Protein AF-A0A3U3FPL4-F1 (afdb_monomer_lite)

pLDDT: mean 89.07, std 12.28, range [46.16, 97.81]

Structure (mmCIF, N/CA/C/O backbone):
data_AF-A0A3U3FPL4-F1
#
_entry.id   AF-A0A3U3FPL4-F1
#
loop_
_atom_site.group_PDB
_atom_site.id
_atom_site.type_symbol
_atom_site.label_atom_id
_atom_site.label_alt_id
_atom_site.label_comp_id
_atom_site.label_asym_id
_atom_site.label_entity_id
_atom_site.label_seq_id
_atom_site.pdbx_PDB_ins_code
_atom_site.Cartn_x
_atom_site.Cartn_y
_atom_site.Cartn_z
_atom_site.occupancy
_atom_site.B_iso_or_equiv
_atom_site.auth_seq_id
_atom_site.auth_comp_id
_atom_site.auth_asym_id
_atom_site.auth_atom_id
_atom_site.pdbx_PDB_model_num
ATOM 1 N N . MET A 1 1 ? -5.285 -24.198 56.780 1.00 47.66 1 MET A N 1
ATOM 2 C CA . MET A 1 1 ? -6.698 -24.569 56.559 1.00 47.66 1 MET A CA 1
ATOM 3 C C . MET A 1 1 ? -6.815 -25.198 55.185 1.00 47.66 1 MET A C 1
ATOM 5 O O . MET A 1 1 ? -6.199 -24.680 54.265 1.00 47.66 1 MET A O 1
ATOM 9 N N . THR A 1 2 ? -7.556 -26.293 55.055 1.00 65.19 2 THR A N 1
ATOM 10 C CA . THR A 1 2 ? -7.849 -26.978 53.785 1.00 65.19 2 THR A CA 1
ATOM 11 C C . THR A 1 2 ? -9.342 -27.316 53.758 1.00 65.19 2 THR A C 1
ATOM 13 O O . THR A 1 2 ? -9.914 -27.606 54.807 1.00 65.19 2 THR A O 1
ATOM 16 N N . GLY A 1 3 ? -9.985 -27.230 52.589 1.00 81.56 3 GLY A N 1
ATOM 17 C CA . GLY A 1 3 ? -11.434 -27.423 52.425 1.00 81.56 3 GLY A CA 1
ATOM 18 C C . GLY A 1 3 ? -12.123 -26.243 51.731 1.00 81.56 3 GLY A C 1
ATOM 19 O O . GLY A 1 3 ? -11.459 -25.406 51.124 1.00 81.56 3 GLY A O 1
ATOM 20 N N . THR A 1 4 ? -13.453 -26.180 51.838 1.00 85.75 4 THR A N 1
ATOM 21 C CA . THR A 1 4 ? -14.315 -25.161 51.209 1.00 85.75 4 THR A CA 1
ATOM 22 C C . THR A 1 4 ? -14.875 -24.207 52.280 1.00 85.75 4 THR A C 1
ATOM 24 O O . THR A 1 4 ? -16.000 -24.404 52.737 1.00 85.75 4 THR A O 1
ATOM 27 N N . PRO A 1 5 ? -14.101 -23.214 52.761 1.00 85.56 5 PRO A N 1
ATOM 28 C CA . PRO A 1 5 ? -14.561 -22.301 53.806 1.00 85.56 5 PRO A CA 1
ATOM 29 C C . PRO A 1 5 ? -15.741 -21.446 53.325 1.00 85.56 5 PRO A C 1
ATOM 31 O O . PRO A 1 5 ? -15.733 -20.918 52.214 1.00 85.56 5 PRO A O 1
ATOM 34 N N . THR A 1 6 ? -16.745 -21.286 54.186 1.00 89.62 6 THR A N 1
ATOM 35 C CA . THR A 1 6 ? -17.971 -20.527 53.909 1.00 89.62 6 THR A CA 1
ATOM 36 C C . THR A 1 6 ? -18.046 -19.262 54.757 1.00 89.62 6 THR A C 1
ATOM 38 O O . THR A 1 6 ? -17.744 -19.301 55.948 1.00 89.62 6 THR A O 1
ATOM 41 N N . ALA A 1 7 ? -18.547 -18.175 54.174 1.00 93.06 7 ALA A N 1
ATOM 42 C CA . ALA A 1 7 ? -18.953 -16.961 54.880 1.00 93.06 7 ALA A CA 1
ATOM 43 C C . ALA A 1 7 ? -20.385 -16.569 54.453 1.00 93.06 7 ALA A C 1
ATOM 45 O O . ALA A 1 7 ? -20.827 -17.002 53.382 1.00 93.06 7 ALA A O 1
ATOM 46 N N . PRO A 1 8 ? -21.124 -15.772 55.250 1.00 94.75 8 PRO A N 1
ATOM 47 C CA . PRO A 1 8 ? -22.399 -15.197 54.825 1.00 94.75 8 PRO A CA 1
ATOM 48 C C . PRO A 1 8 ? -22.228 -14.399 53.527 1.00 94.75 8 PRO A C 1
ATOM 50 O O . PRO A 1 8 ? -21.282 -13.628 53.396 1.00 94.75 8 PRO A O 1
ATOM 53 N N . THR A 1 9 ? -23.128 -14.596 52.562 1.00 95.94 9 THR A N 1
ATOM 54 C CA . THR A 1 9 ? -23.090 -13.872 51.282 1.00 95.94 9 THR A CA 1
ATOM 55 C C . THR A 1 9 ? -23.696 -12.479 51.458 1.00 95.94 9 THR A C 1
ATOM 57 O O . THR A 1 9 ? -24.855 -12.405 51.868 1.00 95.94 9 THR A O 1
ATOM 60 N N . PRO A 1 10 ? -22.961 -11.390 51.158 1.00 96.06 10 PRO A N 1
ATOM 61 C CA . PRO A 1 10 ? -23.517 -10.040 51.180 1.00 96.06 10 PRO A CA 1
ATOM 62 C C . PRO A 1 10 ? -24.621 -9.862 50.133 1.00 96.06 10 PRO A C 1
ATOM 64 O O . PRO A 1 10 ? -24.610 -10.511 49.083 1.00 96.06 10 PRO A O 1
ATOM 67 N N . GLU A 1 11 ? -25.553 -8.945 50.384 1.00 94.25 11 GLU A N 1
ATOM 68 C CA . GLU A 1 11 ? -26.531 -8.529 49.376 1.00 94.25 11 GLU A CA 1
ATOM 69 C C . GLU A 1 11 ? -25.832 -7.892 48.171 1.00 94.25 11 GLU A C 1
ATOM 71 O O . GLU A 1 11 ? -24.821 -7.213 48.324 1.00 94.25 11 GLU A O 1
ATOM 76 N N . THR A 1 12 ? -26.395 -8.001 46.965 1.00 91.12 12 THR A N 1
ATOM 77 C CA . THR A 1 12 ? -25.789 -7.393 45.765 1.00 91.12 12 THR A CA 1
ATOM 78 C C . THR A 1 12 ? -25.695 -5.862 45.806 1.00 91.12 12 THR A C 1
ATOM 80 O O . THR A 1 12 ? -25.032 -5.288 44.947 1.00 91.12 12 THR A O 1
ATOM 83 N N . ALA A 1 13 ? -26.324 -5.180 46.765 1.00 93.25 13 ALA A N 1
ATOM 84 C CA . ALA A 1 13 ? -26.149 -3.742 46.984 1.00 93.25 13 ALA A CA 1
ATOM 85 C C . ALA A 1 13 ? -24.936 -3.392 47.877 1.00 93.25 13 ALA A C 1
ATOM 87 O O . ALA A 1 13 ? -24.592 -2.216 47.978 1.00 93.25 13 ALA A O 1
ATOM 88 N N . ALA A 1 14 ? -24.284 -4.383 48.500 1.00 93.25 14 ALA A N 1
ATOM 89 C CA . ALA A 1 14 ? -23.148 -4.178 49.396 1.00 93.25 14 ALA A CA 1
ATOM 90 C C . ALA A 1 14 ? -21.974 -3.461 48.705 1.00 93.25 14 ALA A C 1
ATOM 92 O O . ALA A 1 14 ? -21.634 -3.746 47.550 1.00 93.25 14 ALA A O 1
ATOM 93 N N . ALA A 1 15 ? -21.375 -2.523 49.439 1.00 89.81 15 ALA A N 1
ATOM 94 C CA . ALA A 1 15 ? -20.315 -1.624 48.978 1.00 89.81 15 ALA A CA 1
ATOM 95 C C . ALA A 1 15 ? -19.332 -1.243 50.108 1.00 89.81 15 ALA A C 1
ATOM 97 O O . ALA A 1 15 ? -18.609 -0.253 49.992 1.00 89.81 15 ALA A O 1
ATOM 98 N N . GLY A 1 16 ? -19.352 -1.978 51.223 1.00 90.25 16 GLY A N 1
ATOM 99 C CA . GLY A 1 16 ? -18.502 -1.752 52.382 1.00 90.25 16 GLY A CA 1
ATOM 100 C C . GLY A 1 16 ? -17.259 -2.643 52.369 1.00 90.25 16 GLY A C 1
ATOM 101 O O . GLY A 1 16 ? -16.609 -2.847 51.345 1.00 90.25 16 GLY A O 1
ATOM 102 N N . ILE A 1 17 ? -16.912 -3.149 53.552 1.00 92.69 17 ILE A N 1
ATOM 103 C CA . ILE A 1 17 ? -15.765 -4.038 53.800 1.00 92.69 17 ILE A CA 1
ATOM 104 C C . ILE A 1 17 ? -16.213 -5.487 54.052 1.00 92.69 17 ILE A C 1
ATOM 106 O O . ILE A 1 17 ? -15.612 -6.209 54.849 1.00 92.69 17 ILE A O 1
ATOM 110 N N . GLU A 1 18 ? -17.310 -5.911 53.422 1.00 94.38 18 GLU A N 1
ATOM 111 C CA . GLU A 1 18 ? -17.848 -7.259 53.571 1.00 94.38 18 GLU A CA 1
ATOM 112 C C . GLU A 1 18 ? -16.950 -8.327 52.920 1.00 94.38 18 GLU A C 1
ATOM 114 O O . GLU A 1 18 ? -16.228 -8.083 51.951 1.00 94.38 18 GLU A O 1
ATOM 119 N N . ILE A 1 19 ? -17.020 -9.561 53.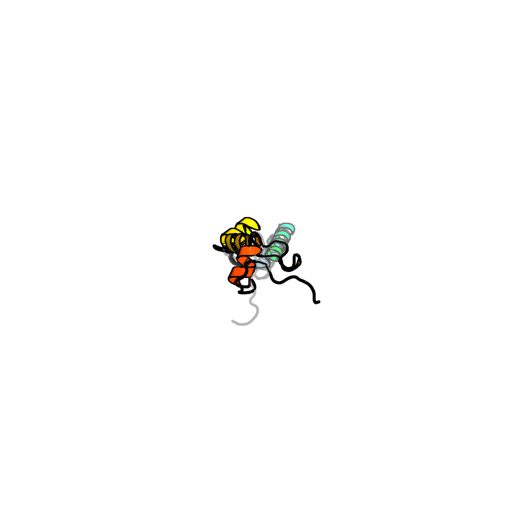428 1.00 94.06 19 ILE A N 1
ATOM 120 C CA . ILE A 1 19 ? -16.297 -10.695 52.841 1.00 94.06 19 ILE A CA 1
ATOM 121 C C . ILE A 1 19 ? -16.972 -11.082 51.518 1.00 94.06 19 ILE A C 1
ATOM 123 O O . ILE A 1 19 ? -18.083 -11.613 51.506 1.00 94.06 19 ILE A O 1
ATOM 127 N N . ALA A 1 20 ? -16.281 -10.858 50.400 1.00 94.12 20 ALA A N 1
ATOM 128 C CA . ALA A 1 20 ? -16.755 -11.247 49.077 1.00 94.12 20 ALA A CA 1
ATOM 129 C C . ALA A 1 20 ? -16.812 -12.781 48.934 1.00 94.12 20 ALA A C 1
ATOM 131 O O . ALA A 1 20 ? -15.791 -13.451 48.772 1.00 94.12 20 ALA A O 1
ATOM 132 N N . THR A 1 21 ? -18.018 -13.350 48.978 1.00 95.31 21 THR A N 1
ATOM 133 C CA . THR A 1 21 ? -18.242 -14.774 48.694 1.00 95.31 21 THR A CA 1
ATOM 134 C C . THR A 1 21 ? -18.269 -15.038 47.188 1.00 95.31 21 THR A C 1
ATOM 136 O O . THR A 1 21 ? -18.593 -14.158 46.389 1.00 95.31 21 THR A O 1
ATOM 139 N N . ALA A 1 22 ? -17.997 -16.281 46.777 1.00 94.88 22 ALA A N 1
ATOM 140 C CA . ALA A 1 22 ? -18.073 -16.675 45.366 1.00 94.88 22 ALA A CA 1
ATOM 141 C C . ALA A 1 22 ? -19.460 -16.400 44.744 1.00 94.88 22 ALA A C 1
ATOM 143 O O . ALA A 1 22 ? -19.544 -15.987 43.589 1.00 94.88 22 ALA A O 1
ATOM 144 N N . ALA A 1 23 ? -20.539 -16.561 45.521 1.00 94.69 23 ALA A N 1
ATOM 145 C CA . ALA A 1 23 ? -21.903 -16.255 45.089 1.00 94.69 23 ALA A CA 1
ATOM 146 C C . ALA A 1 23 ? -22.122 -14.749 44.845 1.00 94.69 23 ALA A C 1
ATOM 148 O O . ALA A 1 23 ? -22.719 -14.379 43.835 1.00 94.69 23 ALA A O 1
ATOM 149 N N . PHE A 1 24 ? -21.592 -13.880 45.715 1.00 95.88 24 PHE A N 1
ATOM 150 C CA . PHE A 1 24 ? -21.641 -12.426 45.526 1.00 95.88 24 PHE A CA 1
ATOM 151 C C . PHE A 1 24 ? -20.884 -11.991 44.261 1.00 95.88 24 PHE A C 1
ATOM 153 O O . PHE A 1 24 ? -21.415 -11.229 43.453 1.00 95.88 24 PHE A O 1
ATOM 160 N N . VAL A 1 25 ? -19.678 -12.530 44.040 1.00 95.44 25 VAL A N 1
ATOM 161 C CA . VAL A 1 25 ? -18.879 -12.243 42.835 1.00 95.44 25 VAL A CA 1
ATOM 162 C C . VAL A 1 25 ? -19.600 -12.716 41.568 1.00 95.44 25 VAL A C 1
ATOM 164 O O . VAL A 1 25 ? -19.713 -11.951 40.612 1.00 95.44 25 VAL A O 1
ATOM 167 N N . ALA A 1 26 ? -20.153 -13.934 41.565 1.00 96.31 26 ALA A N 1
ATOM 168 C CA . ALA A 1 26 ? -20.914 -14.457 40.430 1.00 96.31 26 ALA A CA 1
ATOM 169 C C . ALA A 1 26 ? -22.151 -13.597 40.111 1.00 96.31 26 ALA A C 1
ATOM 171 O O . ALA A 1 26 ? -22.389 -13.273 38.948 1.00 96.31 26 ALA A O 1
ATOM 172 N N . ALA A 1 27 ? -22.897 -13.159 41.133 1.00 95.38 27 ALA A N 1
ATOM 173 C CA . ALA A 1 27 ? -24.043 -12.268 40.959 1.00 95.38 27 ALA A CA 1
ATOM 174 C C . ALA A 1 27 ? -23.638 -10.897 40.385 1.00 95.38 27 ALA A C 1
ATOM 176 O O . ALA A 1 27 ? -24.329 -10.368 39.515 1.00 95.38 27 ALA A O 1
ATOM 177 N N . LYS A 1 28 ? -22.495 -10.341 40.809 1.00 95.19 28 LYS A N 1
ATOM 178 C CA . LYS A 1 28 ? -21.955 -9.083 40.267 1.00 95.19 28 LYS A CA 1
ATOM 179 C C . LYS A 1 28 ? -21.509 -9.198 38.810 1.00 95.19 28 LYS A C 1
ATOM 181 O O . LYS A 1 28 ? -21.818 -8.311 38.018 1.00 95.19 28 LYS A O 1
ATOM 186 N N . VAL A 1 29 ? -20.848 -10.294 38.433 1.00 95.12 29 VAL A N 1
ATOM 187 C CA . VAL A 1 29 ? -20.489 -10.563 37.029 1.00 95.12 29 VAL A CA 1
ATOM 188 C C . VAL A 1 29 ? -21.746 -10.751 36.174 1.00 95.12 29 VAL A C 1
ATOM 190 O O . VAL A 1 29 ? -21.833 -10.175 35.094 1.00 95.12 29 VAL A O 1
ATOM 193 N N . ALA A 1 30 ? -22.758 -11.469 36.671 1.00 95.25 30 ALA A N 1
ATOM 194 C CA . ALA A 1 30 ? -24.034 -11.624 35.972 1.00 95.25 30 ALA A CA 1
ATOM 195 C C . ALA A 1 30 ? -24.781 -10.287 35.791 1.00 95.25 30 ALA A C 1
ATOM 197 O O . ALA A 1 30 ? -25.324 -10.042 34.717 1.00 95.25 30 ALA A O 1
ATOM 198 N N . GLN A 1 31 ? -24.763 -9.396 36.792 1.00 95.19 31 GLN A N 1
ATOM 199 C CA . GLN A 1 31 ? -25.311 -8.037 36.671 1.00 95.19 31 GLN A CA 1
ATOM 200 C C . GLN A 1 31 ? -24.573 -7.213 35.609 1.00 95.19 31 GLN A C 1
ATOM 202 O O . GLN A 1 31 ? -25.223 -6.552 34.804 1.00 95.19 31 GLN A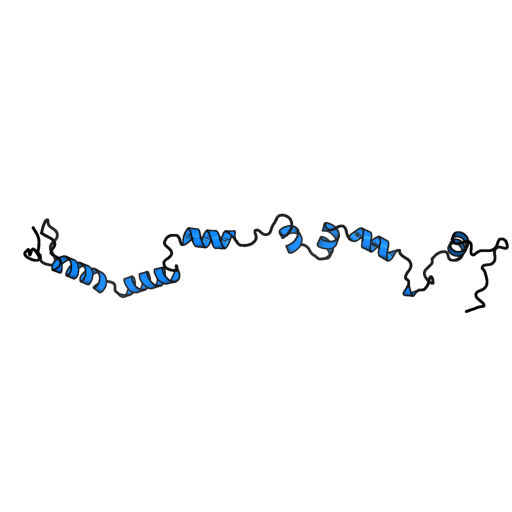 O 1
ATOM 207 N N . LEU A 1 32 ? -23.237 -7.274 35.572 1.00 92.38 32 LEU A N 1
ATOM 208 C CA . LEU A 1 32 ? -22.425 -6.581 34.567 1.00 92.38 32 LEU A CA 1
ATOM 209 C C . LEU A 1 32 ? -22.736 -7.077 33.145 1.00 92.38 32 LEU A C 1
ATOM 211 O O . LEU A 1 32 ? -22.992 -6.266 32.260 1.00 92.38 32 LEU A O 1
ATOM 215 N N . VAL A 1 33 ? -22.770 -8.398 32.941 1.00 94.81 33 VAL A N 1
ATOM 216 C CA . VAL A 1 33 ? -23.066 -9.013 31.634 1.00 94.81 33 VAL A CA 1
ATOM 217 C C . VAL A 1 33 ? -24.507 -8.745 31.193 1.00 94.81 33 VAL A C 1
ATOM 219 O O . VAL A 1 33 ? -24.741 -8.351 30.054 1.00 94.81 33 VAL A O 1
ATOM 222 N N . GLY A 1 34 ? -25.476 -8.905 32.098 1.00 93.44 34 GLY A N 1
ATOM 223 C CA . GLY A 1 34 ? -26.899 -8.719 31.802 1.00 93.44 34 GLY A CA 1
ATOM 224 C C . GLY A 1 34 ? -27.311 -7.265 31.557 1.00 93.44 34 GLY A C 1
ATOM 225 O O . GLY A 1 34 ? -28.342 -7.031 30.936 1.00 93.44 34 GLY A O 1
ATOM 226 N N . SER A 1 35 ? -26.513 -6.294 32.012 1.00 94.69 35 SER A N 1
ATOM 227 C CA . SER A 1 35 ? -26.786 -4.863 31.808 1.00 94.69 35 SER A CA 1
ATOM 228 C C . SER A 1 35 ? -26.382 -4.355 30.418 1.00 94.69 35 SER A C 1
ATOM 230 O O . SER A 1 35 ? -26.827 -3.278 30.029 1.00 94.69 35 SER A O 1
ATOM 232 N N . ALA A 1 36 ? -25.535 -5.085 29.680 1.00 95.50 36 ALA A N 1
ATOM 233 C CA . ALA A 1 36 ? -25.006 -4.649 28.383 1.00 95.50 36 ALA A CA 1
ATOM 234 C C . ALA A 1 36 ? -24.645 -5.822 27.432 1.00 95.50 36 ALA A C 1
ATOM 236 O O . ALA A 1 36 ? -23.508 -5.888 26.952 1.00 95.50 36 ALA A O 1
ATOM 237 N N . PRO A 1 37 ? -25.575 -6.757 27.135 1.00 93.38 37 PRO A N 1
ATOM 238 C CA . PRO A 1 37 ? -25.285 -7.931 26.304 1.00 93.38 37 PRO A CA 1
ATOM 239 C C . PRO A 1 37 ? -24.811 -7.550 24.893 1.00 93.38 37 PRO A C 1
ATOM 241 O O . PRO A 1 37 ? -23.778 -8.039 24.449 1.00 93.38 37 PRO A O 1
ATOM 244 N N . GLU A 1 38 ? -25.496 -6.614 24.229 1.00 95.12 38 GLU A N 1
ATOM 245 C CA . GLU A 1 38 ? -25.146 -6.132 22.881 1.00 95.12 38 GLU A CA 1
ATOM 246 C C . GLU A 1 38 ? -23.780 -5.422 22.847 1.00 95.12 38 GLU A C 1
ATOM 248 O O . GLU A 1 38 ? -23.037 -5.523 21.873 1.00 95.12 38 GLU A O 1
ATOM 253 N N . THR A 1 39 ? -23.397 -4.733 23.929 1.00 95.88 39 THR A N 1
ATOM 254 C CA . THR A 1 39 ? -22.079 -4.083 24.034 1.00 95.88 39 THR A CA 1
ATOM 255 C C . THR A 1 39 ? -20.957 -5.104 24.190 1.00 95.88 39 THR A C 1
ATOM 257 O O . THR A 1 39 ? -19.892 -4.932 23.601 1.00 95.88 39 THR A O 1
ATOM 260 N N . LEU A 1 40 ? -21.173 -6.173 24.964 1.00 96.44 40 LEU A N 1
ATOM 261 C CA . LEU A 1 40 ? -20.197 -7.258 25.084 1.00 96.44 40 LEU A CA 1
ATOM 262 C C . LEU A 1 40 ? -20.052 -8.040 23.775 1.00 96.44 40 LEU A C 1
ATOM 264 O O . LEU A 1 40 ? -18.933 -8.410 23.423 1.00 96.44 40 LEU A O 1
ATOM 268 N N . ASP A 1 41 ? -21.150 -8.226 23.042 1.00 96.19 41 ASP A N 1
ATOM 269 C CA . ASP A 1 41 ? -21.140 -8.806 21.697 1.00 96.19 41 ASP A CA 1
ATOM 270 C C . ASP A 1 41 ? -20.332 -7.923 20.730 1.00 96.19 41 ASP A C 1
ATOM 272 O O . ASP A 1 41 ? -19.348 -8.381 20.157 1.00 96.19 41 ASP A O 1
ATOM 276 N N . THR A 1 42 ? -20.611 -6.612 20.692 1.00 97.38 42 THR A N 1
ATOM 277 C CA . THR A 1 42 ? -19.844 -5.619 19.906 1.00 97.38 42 THR A CA 1
ATOM 278 C C . THR A 1 42 ? -18.341 -5.648 20.229 1.00 97.38 42 THR A C 1
ATOM 280 O O . THR A 1 42 ? -17.496 -5.561 19.336 1.00 97.38 42 THR A O 1
ATOM 283 N N . LEU A 1 43 ? -17.968 -5.771 21.510 1.00 96.81 43 LEU A N 1
ATOM 284 C CA . LEU A 1 43 ? -16.561 -5.875 21.916 1.00 96.81 43 LEU A CA 1
ATOM 285 C C . LEU A 1 43 ? -15.922 -7.194 21.464 1.00 96.81 43 LEU A C 1
ATOM 287 O O . LEU A 1 43 ? -14.736 -7.203 21.128 1.00 96.81 43 LEU A O 1
ATOM 291 N N . LYS A 1 44 ? -16.687 -8.290 21.422 1.00 96.56 44 LYS A N 1
ATOM 292 C CA . LYS A 1 44 ? -16.226 -9.564 20.869 1.00 96.56 44 LYS A CA 1
ATOM 293 C C . LYS A 1 44 ? -16.072 -9.499 19.348 1.00 96.56 44 LYS A C 1
ATOM 295 O O . LYS A 1 44 ? -15.037 -9.934 18.849 1.00 96.56 44 LYS A O 1
ATOM 300 N N . GLU A 1 45 ? -17.033 -8.924 18.628 1.00 97.81 45 GLU A N 1
ATOM 301 C CA . GLU A 1 45 ? -16.933 -8.693 17.183 1.00 97.81 45 GLU A CA 1
ATOM 302 C C . GLU A 1 45 ? -15.699 -7.853 16.839 1.00 97.81 45 GLU A C 1
ATOM 304 O O . GLU A 1 45 ? -14.940 -8.211 15.941 1.00 97.81 45 GLU A O 1
ATOM 309 N N . LEU A 1 46 ? -15.444 -6.774 17.590 1.00 97.75 46 LEU A N 1
ATOM 310 C CA . LEU A 1 46 ? -14.249 -5.950 17.414 1.00 97.75 46 LEU A CA 1
ATOM 311 C C . LEU A 1 46 ? -12.966 -6.742 17.699 1.00 97.75 46 LEU A C 1
ATOM 313 O O . LEU A 1 46 ? -12.019 -6.660 16.919 1.00 97.75 46 LEU A O 1
ATOM 317 N N . ALA A 1 47 ? -12.919 -7.519 18.784 1.00 97.44 47 ALA A N 1
ATOM 318 C CA . ALA A 1 47 ? -11.761 -8.351 19.099 1.00 97.44 47 ALA A CA 1
ATOM 319 C C . ALA A 1 47 ? -11.479 -9.372 17.984 1.00 97.44 47 ALA A C 1
ATOM 321 O O . ALA A 1 47 ? -10.342 -9.470 17.522 1.00 97.44 47 ALA A O 1
ATOM 322 N N . ASP A 1 48 ? -12.507 -10.060 17.482 1.00 97.75 48 ASP A N 1
ATOM 323 C CA . ASP A 1 48 ? -12.384 -11.022 16.383 1.00 97.75 48 ASP A CA 1
ATOM 324 C C . ASP A 1 48 ? -12.007 -10.341 15.051 1.00 97.75 48 ASP A C 1
ATOM 326 O O . ASP A 1 48 ? -11.157 -10.856 14.324 1.00 97.75 48 ASP A O 1
ATOM 330 N N . ALA A 1 49 ? -12.548 -9.153 14.754 1.00 96.69 49 ALA A N 1
ATOM 331 C CA . ALA A 1 49 ? -12.204 -8.361 13.567 1.00 96.69 49 ALA A CA 1
ATOM 332 C C . ALA A 1 49 ? -10.749 -7.854 13.583 1.00 96.69 49 ALA A C 1
ATOM 334 O O . ALA A 1 49 ? -10.103 -7.769 12.535 1.00 96.69 49 ALA A O 1
ATOM 335 N N . LEU A 1 50 ? -10.206 -7.566 14.770 1.00 97.06 50 LEU A N 1
ATOM 336 C CA . LEU A 1 50 ? -8.785 -7.275 14.987 1.00 97.06 50 LEU A CA 1
ATOM 337 C C . LEU A 1 50 ? -7.923 -8.555 15.067 1.00 97.06 50 LEU A C 1
ATOM 339 O O . LEU A 1 50 ? -6.711 -8.467 15.260 1.00 97.06 50 LEU A O 1
ATOM 343 N N . GLY A 1 51 ? -8.517 -9.744 14.908 1.00 96.81 51 GLY A N 1
ATOM 344 C CA . GLY A 1 51 ? -7.829 -11.039 14.934 1.00 96.81 51 GLY A CA 1
ATOM 345 C C . GLY A 1 51 ? -7.401 -11.504 16.328 1.00 96.81 51 GLY A C 1
ATOM 346 O O . GLY A 1 51 ? -6.499 -12.331 16.436 1.00 96.81 51 GLY A O 1
ATOM 347 N N . ASN A 1 52 ? -8.014 -10.959 17.384 1.00 96.56 52 ASN A N 1
ATOM 348 C CA . ASN A 1 52 ? -7.599 -11.077 18.785 1.00 96.56 52 ASN A CA 1
ATOM 349 C C . ASN A 1 52 ? -6.112 -10.708 18.999 1.00 96.56 52 ASN A C 1
ATOM 351 O O . ASN A 1 52 ? -5.438 -11.276 19.857 1.00 96.56 52 ASN A O 1
ATOM 355 N N . ASP A 1 53 ? -5.592 -9.764 18.204 1.00 97.25 53 ASP A N 1
ATOM 356 C CA . ASP A 1 53 ? -4.181 -9.375 18.204 1.00 97.25 53 ASP A CA 1
ATOM 357 C C . ASP A 1 53 ? -3.878 -8.305 19.278 1.00 97.25 53 ASP A C 1
ATOM 359 O O . ASP A 1 53 ? -4.227 -7.132 19.091 1.00 97.25 53 ASP A O 1
ATOM 363 N N . PRO A 1 54 ? -3.174 -8.642 20.380 1.00 96.12 54 PRO A N 1
ATOM 364 C CA . PRO A 1 54 ? -2.800 -7.669 21.410 1.00 96.12 54 PRO A CA 1
ATOM 365 C C . PRO A 1 54 ? -1.798 -6.612 20.912 1.00 96.12 54 PRO A C 1
ATOM 367 O O . PRO A 1 54 ? -1.563 -5.623 21.601 1.00 96.12 54 PRO A O 1
ATOM 370 N N . ASN A 1 55 ? -1.209 -6.802 19.727 1.00 96.81 55 ASN A N 1
ATOM 371 C CA . ASN A 1 55 ? -0.260 -5.901 19.081 1.00 96.81 55 ASN A CA 1
ATOM 372 C C . ASN A 1 55 ? -0.780 -5.381 17.724 1.00 96.81 55 ASN A C 1
ATOM 374 O O . ASN A 1 55 ? 0.027 -4.981 16.884 1.00 96.81 55 ASN A O 1
ATOM 378 N N . PHE A 1 56 ? -2.103 -5.351 17.503 1.00 96.69 56 PHE A N 1
ATOM 379 C CA . PHE A 1 56 ? -2.743 -5.013 16.219 1.00 96.69 56 PHE A CA 1
ATOM 380 C C . PHE A 1 56 ? -2.098 -3.838 15.459 1.00 96.69 56 PHE A C 1
ATOM 382 O O . PHE A 1 56 ? -1.812 -3.953 14.266 1.00 96.69 56 PHE A O 1
ATOM 389 N N . ALA A 1 57 ? -1.826 -2.715 16.136 1.00 97.44 57 ALA A N 1
ATOM 390 C CA . ALA A 1 57 ? -1.210 -1.540 15.514 1.00 97.44 57 ALA A CA 1
ATOM 391 C C . ALA A 1 57 ? 0.180 -1.855 14.926 1.00 97.44 57 ALA A C 1
ATOM 393 O O . ALA A 1 57 ? 0.465 -1.501 13.782 1.00 97.44 57 ALA A O 1
ATOM 394 N N . THR A 1 58 ? 1.011 -2.585 15.672 1.00 96.88 58 THR A N 1
ATOM 395 C CA . THR A 1 58 ? 2.320 -3.086 15.228 1.00 96.88 58 THR A CA 1
ATOM 396 C C . THR A 1 58 ? 2.168 -4.038 14.041 1.00 96.88 58 THR A C 1
ATOM 398 O O . THR A 1 58 ? 2.876 -3.905 13.046 1.00 96.88 58 THR A O 1
ATOM 401 N N . THR A 1 59 ? 1.202 -4.958 14.086 1.00 96.50 59 THR A N 1
ATOM 402 C CA . THR A 1 59 ? 0.929 -5.907 12.993 1.00 96.50 59 THR A CA 1
ATOM 403 C C . THR A 1 59 ? 0.480 -5.212 11.706 1.00 96.50 59 THR A C 1
ATOM 405 O O . THR A 1 59 ? 0.918 -5.588 10.615 1.00 96.50 59 THR A O 1
ATOM 408 N N . VAL A 1 60 ? -0.366 -4.181 11.796 1.00 96.88 60 VAL A N 1
ATOM 409 C CA . VAL A 1 60 ? -0.795 -3.388 10.632 1.00 96.88 60 VAL A CA 1
ATOM 410 C C . VAL A 1 60 ? 0.353 -2.542 10.086 1.00 96.88 60 VAL A C 1
ATOM 412 O O . VAL A 1 60 ? 0.560 -2.547 8.874 1.00 96.88 60 VAL A O 1
ATOM 415 N N . LEU A 1 61 ? 1.144 -1.890 10.944 1.00 97.38 61 LEU A N 1
ATOM 416 C CA . LEU A 1 61 ? 2.345 -1.154 10.528 1.00 97.38 61 LEU A CA 1
ATOM 417 C C . LEU A 1 61 ? 3.331 -2.062 9.783 1.00 97.38 61 LEU A C 1
ATOM 419 O O . LEU A 1 61 ? 3.787 -1.702 8.700 1.00 97.38 61 LEU A O 1
ATOM 423 N N . ASN A 1 62 ? 3.574 -3.274 10.289 1.00 92.88 62 ASN A N 1
ATOM 424 C CA . ASN A 1 62 ? 4.429 -4.266 9.635 1.00 92.88 62 ASN A CA 1
ATOM 425 C C . ASN A 1 62 ? 3.891 -4.679 8.247 1.00 92.88 62 ASN A C 1
ATOM 427 O O . ASN A 1 62 ? 4.665 -4.809 7.299 1.00 92.88 62 ASN A O 1
ATOM 431 N N . LYS A 1 63 ? 2.566 -4.829 8.085 1.00 95.38 63 LYS A N 1
ATOM 432 C CA . LYS A 1 63 ? 1.929 -5.098 6.776 1.00 95.38 63 LYS A CA 1
ATOM 433 C C . LYS A 1 63 ? 2.031 -3.916 5.805 1.00 95.38 63 LYS A C 1
ATOM 435 O O . LYS A 1 63 ? 2.127 -4.134 4.598 1.00 95.38 63 LYS A O 1
ATOM 440 N N . LEU A 1 64 ? 1.981 -2.683 6.311 1.00 94.44 64 LEU A N 1
ATOM 441 C CA . LEU A 1 64 ? 2.039 -1.463 5.503 1.00 94.44 64 LEU A CA 1
ATOM 442 C C . LEU A 1 64 ? 3.471 -1.149 5.050 1.00 94.44 64 LEU A C 1
ATOM 444 O O . LEU A 1 64 ? 3.677 -0.843 3.880 1.00 94.44 64 LEU A O 1
ATOM 448 N N . ALA A 1 65 ? 4.455 -1.319 5.937 1.00 92.44 65 ALA A N 1
ATOM 449 C CA . ALA A 1 65 ? 5.881 -1.186 5.631 1.00 92.44 65 ALA A CA 1
ATOM 450 C C . ALA A 1 65 ? 6.389 -2.243 4.632 1.00 92.44 65 ALA A C 1
ATOM 452 O O . ALA A 1 65 ? 7.358 -2.001 3.921 1.00 92.44 65 ALA A O 1
ATOM 453 N N . GLY A 1 66 ? 5.726 -3.405 4.558 1.00 87.44 66 GLY A N 1
ATOM 454 C CA . GLY A 1 66 ? 6.006 -4.456 3.574 1.00 87.44 66 GLY A CA 1
ATOM 455 C C . GLY A 1 66 ? 5.437 -4.199 2.173 1.00 87.44 66 GLY A C 1
ATOM 456 O O . GLY A 1 66 ? 5.667 -5.000 1.267 1.00 87.44 66 GLY A O 1
ATOM 457 N N . LYS A 1 67 ? 4.686 -3.109 1.956 1.00 90.44 67 LYS A N 1
ATOM 458 C CA . LYS A 1 67 ? 4.443 -2.621 0.594 1.00 90.44 67 LYS A CA 1
ATOM 459 C C . LYS A 1 67 ? 5.757 -2.086 0.055 1.00 90.44 67 LYS A C 1
ATOM 461 O O . LYS A 1 67 ? 6.461 -1.395 0.781 1.00 90.44 67 LYS A O 1
ATOM 466 N N . GLN A 1 68 ? 6.059 -2.385 -1.209 1.00 84.81 68 GLN A N 1
ATOM 467 C CA . GLN A 1 68 ? 7.204 -1.794 -1.889 1.00 84.81 68 GLN A CA 1
ATOM 468 C C . GLN A 1 68 ? 7.156 -0.267 -1.658 1.00 84.81 68 GLN A C 1
ATOM 470 O O . GLN A 1 68 ? 6.204 0.363 -2.138 1.00 84.81 68 GLN A O 1
ATOM 475 N N . PRO A 1 69 ? 8.123 0.342 -0.929 1.00 66.00 69 PRO A N 1
ATOM 476 C CA . PRO A 1 69 ? 8.354 1.765 -1.106 1.00 66.00 69 PRO A CA 1
ATOM 477 C C . PRO A 1 69 ? 8.679 1.899 -2.580 1.00 66.00 69 PRO A C 1
ATOM 479 O O . PRO A 1 69 ? 9.380 1.043 -3.113 1.00 66.00 69 PRO A O 1
ATOM 482 N N . LEU A 1 70 ? 8.124 2.902 -3.248 1.00 60.28 70 LEU A N 1
ATOM 483 C CA . LEU A 1 70 ? 8.036 2.896 -4.707 1.00 60.28 70 LEU A CA 1
ATOM 484 C C . LEU A 1 70 ? 9.419 2.607 -5.372 1.00 60.28 70 LEU A C 1
ATOM 486 O O . LEU A 1 70 ? 9.436 1.903 -6.377 1.00 60.28 70 LEU A O 1
ATOM 490 N N . ASP A 1 71 ? 10.525 2.976 -4.677 1.00 86.06 71 ASP A N 1
ATOM 491 C CA . ASP A 1 71 ? 11.968 2.623 -4.797 1.00 86.06 71 ASP A CA 1
ATOM 492 C C . ASP A 1 71 ? 12.831 3.603 -5.612 1.00 86.06 71 ASP A C 1
ATOM 494 O O . ASP A 1 71 ? 12.376 4.130 -6.615 1.00 86.06 71 ASP A O 1
ATOM 498 N N . ASP A 1 72 ? 14.088 3.858 -5.244 1.00 81.56 72 ASP A N 1
ATOM 499 C CA . ASP A 1 72 ? 14.910 4.875 -5.931 1.00 81.56 72 ASP A CA 1
ATOM 500 C C . ASP A 1 72 ? 15.245 4.521 -7.400 1.00 81.56 72 ASP A C 1
ATOM 502 O O . ASP A 1 72 ? 15.678 5.380 -8.170 1.00 81.56 72 ASP A O 1
ATOM 506 N N . THR A 1 73 ? 14.992 3.280 -7.839 1.00 85.62 73 THR A N 1
ATOM 507 C CA . THR A 1 73 ? 15.067 2.854 -9.245 1.00 85.62 73 THR A CA 1
ATOM 508 C C . THR A 1 73 ? 13.760 2.258 -9.747 1.00 85.62 73 THR A C 1
ATOM 510 O O . THR A 1 73 ? 13.356 2.596 -10.852 1.00 85.62 73 THR A O 1
ATOM 513 N N . LEU A 1 74 ? 13.031 1.452 -8.973 1.00 83.25 74 LEU A N 1
ATOM 514 C CA . LEU A 1 74 ? 11.724 0.940 -9.389 1.00 83.25 74 LEU A CA 1
ATOM 515 C C . LEU A 1 74 ? 10.578 1.962 -9.201 1.00 83.25 74 LEU A C 1
ATOM 517 O O . LEU A 1 74 ? 9.550 1.743 -9.813 1.00 83.25 74 LEU A O 1
ATOM 521 N N . THR A 1 75 ? 10.766 3.129 -8.555 1.00 84.50 75 THR A N 1
ATOM 522 C CA . THR A 1 75 ? 9.878 4.324 -8.683 1.00 84.50 75 THR A CA 1
ATOM 523 C C . THR A 1 75 ? 10.151 4.987 -10.002 1.00 84.50 75 THR A C 1
ATOM 525 O O . THR A 1 75 ? 9.235 5.309 -10.755 1.00 84.50 75 THR A O 1
ATOM 528 N N . ALA A 1 76 ? 11.441 5.210 -10.267 1.00 86.12 76 ALA A N 1
ATOM 529 C CA . ALA A 1 76 ? 11.882 5.821 -11.495 1.00 86.12 76 ALA A CA 1
ATOM 530 C C . ALA A 1 76 ? 11.386 4.966 -12.671 1.00 86.12 76 ALA A C 1
ATOM 532 O O . ALA A 1 76 ? 10.779 5.510 -13.580 1.00 86.12 76 ALA A O 1
ATOM 533 N N . LEU A 1 77 ? 11.558 3.642 -12.625 1.00 89.94 77 LEU A N 1
ATOM 534 C CA . LEU A 1 77 ? 11.143 2.692 -13.657 1.00 89.94 77 LEU A CA 1
ATOM 535 C C . LEU A 1 77 ? 9.633 2.404 -13.651 1.00 89.94 77 LEU A C 1
ATOM 537 O O . LEU A 1 77 ? 9.048 2.438 -14.728 1.00 89.94 77 LEU A O 1
ATOM 541 N N . SER A 1 78 ? 8.966 2.176 -12.507 1.00 87.44 78 SER A N 1
ATOM 542 C CA . SER A 1 78 ? 7.501 1.966 -12.501 1.00 87.44 78 SER A CA 1
ATOM 543 C C . SER A 1 78 ? 6.726 3.227 -12.885 1.00 87.44 78 SER A C 1
ATOM 545 O O . SER A 1 78 ? 5.555 3.130 -13.242 1.00 87.44 78 SER A O 1
ATOM 547 N N . GLY A 1 79 ? 7.358 4.402 -12.799 1.00 79.88 79 GLY A N 1
ATOM 548 C CA . GLY A 1 79 ? 6.827 5.684 -13.256 1.00 79.88 79 GLY A CA 1
ATOM 549 C C . GLY A 1 79 ? 7.311 6.144 -14.640 1.00 79.88 79 GLY A C 1
ATOM 550 O O . GLY A 1 79 ? 6.879 7.205 -15.088 1.00 79.88 79 GLY A O 1
ATOM 551 N N . LYS A 1 80 ? 8.199 5.410 -15.332 1.00 92.19 80 LYS A N 1
ATOM 552 C CA . LYS A 1 80 ? 8.737 5.812 -16.651 1.00 92.19 80 LYS A CA 1
ATOM 553 C C . LYS A 1 80 ? 7.885 5.297 -17.813 1.00 92.19 80 LYS A C 1
ATOM 555 O O . LYS A 1 80 ? 7.429 4.158 -17.824 1.00 92.19 80 LYS A O 1
ATOM 560 N N . SER A 1 81 ? 7.735 6.135 -18.841 1.00 94.38 81 SER A N 1
ATOM 561 C CA . SER A 1 81 ? 7.217 5.729 -20.156 1.00 94.38 81 SER A CA 1
ATOM 562 C C . SER A 1 81 ? 8.235 4.867 -20.907 1.00 94.38 81 SER A C 1
ATOM 564 O O . SER A 1 81 ? 9.412 4.881 -20.566 1.00 94.38 81 SER A O 1
ATOM 566 N N . VAL A 1 82 ? 7.834 4.175 -21.979 1.00 94.56 82 VAL A N 1
ATOM 567 C CA . VAL A 1 82 ? 8.774 3.376 -22.794 1.00 94.56 82 VAL A CA 1
ATOM 568 C C . VAL A 1 82 ? 9.931 4.224 -23.342 1.00 94.56 82 VAL A C 1
ATOM 570 O O . VAL A 1 82 ? 11.073 3.783 -23.274 1.00 94.56 82 VAL A O 1
ATOM 573 N N . ASP A 1 83 ? 9.690 5.460 -23.788 1.00 95.00 83 ASP A N 1
ATOM 574 C CA . ASP A 1 83 ? 10.777 6.355 -24.211 1.00 95.00 83 ASP A CA 1
ATOM 575 C C . ASP A 1 83 ? 11.648 6.835 -23.044 1.00 95.00 83 ASP A C 1
ATOM 577 O O . ASP A 1 83 ? 12.866 6.896 -23.192 1.00 95.00 83 ASP A O 1
ATOM 581 N N . GLY A 1 84 ? 11.058 7.103 -21.874 1.00 95.06 84 GLY A N 1
ATOM 582 C CA . GLY A 1 84 ? 11.801 7.448 -20.659 1.00 95.06 84 GLY A CA 1
ATOM 583 C C . GLY A 1 84 ? 12.563 6.263 -20.053 1.00 95.06 84 GLY A C 1
ATOM 584 O O . GLY A 1 84 ? 13.552 6.471 -19.354 1.00 95.06 84 GLY A O 1
ATOM 585 N N . LEU A 1 85 ? 12.135 5.027 -20.331 1.00 95.88 85 LEU A N 1
ATOM 586 C CA . LEU A 1 85 ? 12.886 3.799 -20.080 1.00 95.88 85 LEU A CA 1
ATOM 587 C C . LEU A 1 85 ? 14.051 3.707 -21.065 1.00 95.88 85 LEU A C 1
ATOM 589 O O . LEU A 1 85 ? 15.180 3.578 -20.616 1.00 95.88 85 LEU A O 1
ATOM 593 N N . ILE A 1 86 ? 13.805 3.845 -22.375 1.00 95.56 86 ILE A N 1
ATOM 594 C CA . ILE A 1 86 ? 14.839 3.847 -23.428 1.00 95.56 86 ILE A CA 1
ATOM 595 C C . ILE A 1 86 ? 15.916 4.905 -23.150 1.00 95.56 86 ILE A C 1
ATOM 597 O O . ILE A 1 86 ? 17.096 4.621 -23.326 1.00 95.56 86 ILE A O 1
ATOM 601 N N . GLU A 1 87 ? 15.536 6.094 -22.684 1.00 94.88 87 GLU A N 1
ATOM 602 C CA . GLU A 1 87 ? 16.463 7.142 -22.247 1.00 94.88 87 GLU A CA 1
ATOM 603 C C . GLU A 1 87 ? 17.214 6.745 -20.966 1.00 94.88 87 GLU A C 1
ATOM 605 O O . GLU A 1 87 ? 18.441 6.770 -20.943 1.00 94.88 87 GLU A O 1
ATOM 610 N N . TYR A 1 88 ? 16.502 6.304 -19.923 1.00 94.31 88 TYR A N 1
ATOM 611 C CA . TYR A 1 88 ? 17.102 5.901 -18.643 1.00 94.31 88 TYR A CA 1
ATOM 612 C C . TYR A 1 88 ? 18.049 4.695 -18.758 1.00 94.31 88 TYR A C 1
ATOM 614 O O . TYR A 1 88 ? 19.000 4.598 -17.987 1.00 94.31 88 TYR A O 1
ATOM 622 N N . VAL A 1 89 ? 17.826 3.801 -19.728 1.00 94.12 89 VAL A N 1
ATOM 623 C CA . VAL A 1 89 ? 18.728 2.682 -20.052 1.00 94.12 89 VAL A CA 1
ATOM 624 C C . VAL A 1 89 ? 19.683 2.977 -21.221 1.00 94.12 89 VAL A C 1
ATOM 626 O O . VAL A 1 89 ? 20.408 2.084 -21.651 1.00 94.12 89 VAL A O 1
ATOM 629 N N . GLY A 1 90 ? 19.699 4.205 -21.752 1.00 95.00 90 GLY A N 1
ATOM 630 C CA . GLY A 1 90 ? 20.644 4.651 -22.786 1.00 95.00 90 GLY A CA 1
ATOM 631 C C . GLY A 1 90 ? 20.463 4.045 -24.187 1.00 95.00 90 GLY A C 1
ATOM 632 O O . GLY A 1 90 ? 21.337 4.199 -25.036 1.00 95.00 90 GLY A O 1
ATOM 633 N N . LEU A 1 91 ? 19.338 3.384 -24.473 1.00 97.38 91 LEU A N 1
ATOM 634 C CA . LEU A 1 91 ? 19.077 2.692 -25.745 1.00 97.38 91 LEU A CA 1
ATOM 635 C C . LEU A 1 91 ? 18.828 3.630 -26.943 1.00 97.38 91 LEU A C 1
ATOM 637 O O . LEU A 1 91 ? 18.748 3.157 -28.078 1.00 97.38 91 LEU A O 1
ATOM 641 N N . ARG A 1 92 ? 18.706 4.947 -26.722 1.00 96.00 92 ARG A N 1
ATOM 642 C CA . ARG A 1 92 ? 18.404 5.928 -27.779 1.00 96.00 92 ARG A CA 1
ATOM 643 C C . ARG A 1 92 ? 19.438 5.913 -28.907 1.00 96.00 92 ARG A C 1
ATOM 645 O O . ARG A 1 92 ? 19.061 5.759 -30.066 1.00 96.00 92 ARG A O 1
ATOM 652 N N . GLU A 1 93 ? 20.723 5.983 -28.567 1.00 94.69 93 GLU A N 1
ATOM 653 C CA . GLU A 1 93 ? 21.804 6.003 -29.562 1.00 94.69 93 GLU A CA 1
ATOM 654 C C . GLU A 1 93 ? 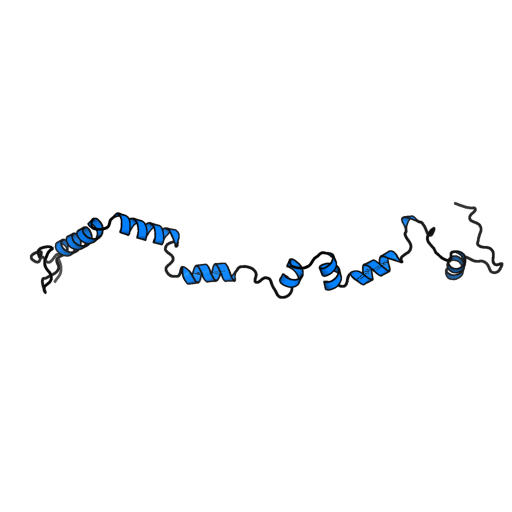21.957 4.666 -30.290 1.00 94.69 93 GLU A C 1
ATOM 656 O O . GLU A 1 93 ? 22.234 4.634 -31.487 1.00 94.69 93 GLU A O 1
ATOM 661 N N . THR A 1 94 ? 21.686 3.545 -29.614 1.00 96.38 94 THR A N 1
ATOM 662 C CA . THR A 1 94 ? 21.657 2.225 -30.261 1.00 96.38 94 THR A CA 1
ATOM 663 C C . THR A 1 94 ? 20.584 2.152 -31.349 1.00 96.38 94 THR A C 1
ATOM 665 O O . THR A 1 94 ? 20.828 1.570 -32.404 1.00 96.38 94 THR A O 1
ATOM 668 N N . ILE A 1 95 ? 19.414 2.760 -31.121 1.00 96.06 95 ILE A N 1
ATOM 669 C CA . ILE A 1 95 ? 18.332 2.831 -32.115 1.00 96.06 95 ILE A CA 1
ATOM 670 C C . ILE A 1 95 ? 18.732 3.736 -33.290 1.00 96.06 95 ILE A C 1
ATOM 672 O O . ILE A 1 95 ? 18.522 3.343 -34.436 1.00 96.06 95 ILE A O 1
ATOM 676 N N . ASN A 1 96 ? 19.354 4.891 -33.024 1.00 94.81 96 ASN A N 1
ATOM 677 C CA . ASN A 1 96 ? 19.847 5.799 -34.068 1.00 94.81 96 ASN A CA 1
ATOM 678 C C . ASN A 1 96 ? 20.871 5.091 -34.977 1.00 94.81 96 ASN A C 1
ATOM 680 O O . ASN A 1 96 ? 20.668 4.991 -36.184 1.00 94.81 96 ASN A O 1
ATOM 684 N N . HIS A 1 97 ? 21.910 4.485 -34.393 1.00 96.19 97 HIS A N 1
ATOM 685 C CA . HIS A 1 97 ? 22.926 3.736 -35.143 1.00 96.19 97 HIS A CA 1
ATOM 686 C C . HIS A 1 97 ? 22.364 2.532 -35.916 1.00 96.19 97 HIS A C 1
ATOM 688 O O . HIS A 1 97 ? 22.919 2.152 -36.946 1.00 96.19 97 HIS A O 1
ATOM 694 N N . ALA A 1 98 ? 21.278 1.917 -35.438 1.00 96.31 98 ALA A N 1
ATOM 695 C CA . ALA A 1 98 ? 20.605 0.834 -36.151 1.00 96.31 98 ALA A CA 1
ATOM 696 C C . ALA A 1 98 ? 19.770 1.327 -37.348 1.00 96.31 98 ALA A C 1
ATOM 698 O O . ALA A 1 98 ? 19.590 0.566 -38.297 1.00 96.31 98 ALA A O 1
ATOM 699 N N . ALA A 1 99 ? 19.276 2.570 -37.321 1.00 95.56 99 ALA A N 1
ATOM 700 C CA . ALA A 1 99 ? 18.521 3.170 -38.423 1.00 95.56 99 ALA A CA 1
ATOM 701 C C . ALA A 1 99 ? 19.416 3.563 -39.613 1.00 95.56 99 ALA A C 1
ATOM 703 O O . ALA A 1 99 ? 18.987 3.437 -40.758 1.00 95.56 99 ALA A O 1
ATOM 704 N N . ASP A 1 100 ? 20.663 3.965 -39.348 1.00 95.19 100 ASP A N 1
ATOM 705 C CA . ASP A 1 100 ? 21.661 4.318 -40.373 1.00 95.19 100 ASP A CA 1
ATOM 706 C C . ASP A 1 100 ? 22.377 3.091 -40.989 1.00 95.19 100 ASP A C 1
ATOM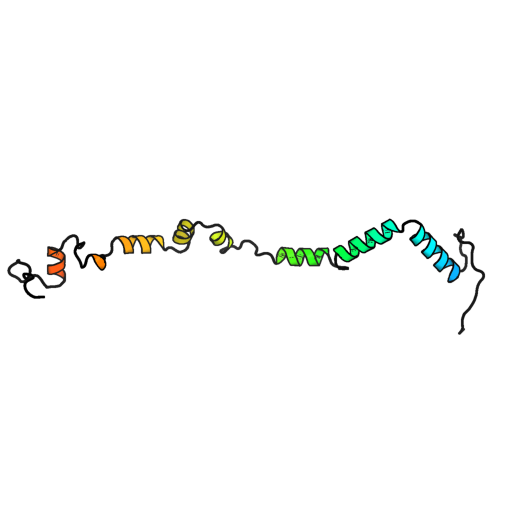 708 O O . ASP A 1 100 ? 23.201 3.224 -41.899 1.00 95.19 100 ASP A O 1
ATOM 712 N N . ALA A 1 101 ? 22.104 1.879 -40.494 1.00 96.75 101 ALA A N 1
ATOM 713 C CA . ALA A 1 101 ? 22.747 0.651 -40.954 1.00 96.75 101 ALA A CA 1
ATOM 714 C C . ALA A 1 101 ? 22.091 0.072 -42.225 1.00 96.75 101 ALA A C 1
ATOM 716 O O . ALA A 1 101 ? 20.872 0.083 -42.380 1.00 96.75 101 ALA A O 1
ATOM 717 N N . LEU A 1 102 ? 22.901 -0.525 -43.111 1.00 96.50 102 LEU A N 1
ATOM 718 C CA . LEU A 1 102 ? 22.417 -1.170 -44.342 1.00 96.50 102 LEU A CA 1
ATOM 719 C C . LEU A 1 102 ? 21.430 -2.313 -44.046 1.00 96.50 102 LEU A C 1
ATOM 721 O O . LEU A 1 102 ? 21.730 -3.242 -43.285 1.00 96.50 102 LEU A O 1
ATOM 725 N N . LEU A 1 103 ? 20.273 -2.295 -44.708 1.00 96.38 103 LEU A N 1
ATOM 726 C CA . LEU A 1 103 ? 19.214 -3.274 -44.506 1.00 96.38 103 LEU A CA 1
ATOM 727 C C . LEU A 1 103 ? 19.485 -4.548 -45.309 1.00 96.38 103 LEU A C 1
ATOM 729 O O . LEU A 1 103 ? 19.479 -4.573 -46.541 1.00 96.38 103 LEU A O 1
ATOM 733 N N . LYS A 1 104 ? 19.617 -5.670 -44.595 1.00 96.81 104 LYS A N 1
ATOM 734 C CA . LYS A 1 104 ? 19.820 -7.002 -45.195 1.00 96.81 104 LYS A CA 1
ATOM 735 C C . LYS A 1 104 ? 18.731 -7.372 -46.210 1.00 96.81 104 LYS A C 1
ATOM 737 O O . LYS A 1 104 ? 19.036 -7.993 -47.220 1.00 96.81 104 LYS A O 1
ATOM 742 N N . SER A 1 105 ? 17.484 -6.959 -45.977 1.00 96.31 105 SER A N 1
ATOM 743 C CA . SER A 1 105 ? 16.357 -7.167 -46.900 1.00 96.31 105 SER A CA 1
ATOM 744 C C . SER A 1 105 ? 16.527 -6.455 -48.246 1.00 96.31 105 SER A C 1
ATOM 746 O O . SER A 1 105 ? 16.006 -6.934 -49.250 1.00 96.31 105 SER A O 1
ATOM 748 N N . GLN A 1 106 ? 17.274 -5.349 -48.288 1.00 96.25 106 GLN A N 1
ATOM 749 C CA . GLN A 1 106 ? 17.567 -4.610 -49.517 1.00 96.25 106 GLN A CA 1
ATOM 750 C C . GLN A 1 106 ? 18.785 -5.162 -50.269 1.00 96.25 106 GLN A C 1
ATOM 752 O O . GLN A 1 106 ? 19.031 -4.742 -51.395 1.00 96.25 106 GLN A O 1
ATOM 757 N N . ASN A 1 107 ? 19.535 -6.107 -49.684 1.00 93.94 107 ASN A N 1
ATOM 758 C CA . ASN A 1 107 ? 20.712 -6.745 -50.291 1.00 93.94 107 ASN A CA 1
ATOM 759 C C . ASN A 1 107 ? 21.731 -5.730 -50.865 1.00 93.94 107 ASN A C 1
ATOM 761 O O . ASN A 1 107 ? 22.299 -5.934 -51.935 1.00 93.94 107 ASN A O 1
ATOM 765 N N . GLY A 1 108 ? 21.940 -4.607 -50.165 1.00 93.50 108 GLY A N 1
ATOM 766 C CA . GLY A 1 108 ? 22.823 -3.516 -50.598 1.00 93.50 108 GLY A CA 1
ATOM 767 C C . GLY A 1 108 ? 22.199 -2.526 -51.594 1.00 93.50 108 GLY A C 1
ATOM 768 O O . GLY A 1 108 ? 22.874 -1.606 -52.060 1.00 93.50 108 GLY A O 1
ATOM 769 N N . GLY A 1 109 ? 20.908 -2.661 -51.913 1.00 93.69 109 GLY A N 1
ATOM 770 C CA . GLY A 1 109 ? 20.153 -1.691 -52.713 1.00 93.69 109 GLY A CA 1
ATOM 771 C C . GLY A 1 109 ? 20.151 -0.277 -52.118 1.00 93.69 109 GLY A C 1
ATOM 772 O O . GLY A 1 109 ? 20.135 0.701 -52.862 1.00 93.69 109 GLY A O 1
ATOM 773 N N . ASP A 1 110 ? 20.290 -0.169 -50.800 1.00 96.06 110 ASP A N 1
ATOM 774 C CA . ASP A 1 110 ? 20.360 1.053 -49.995 1.00 96.06 110 ASP A CA 1
ATOM 775 C C . ASP A 1 110 ? 21.766 1.609 -49.757 1.00 96.06 110 ASP A C 1
ATOM 777 O O . ASP A 1 110 ? 21.895 2.667 -49.149 1.00 96.06 110 ASP A O 1
ATOM 781 N N . ILE A 1 111 ? 22.820 0.972 -50.280 1.00 95.94 111 ILE A N 1
ATOM 782 C CA . ILE A 1 111 ? 24.173 1.546 -50.247 1.00 95.94 111 ILE A CA 1
ATOM 783 C C . ILE A 1 111 ? 24.139 2.931 -50.926 1.00 95.94 111 ILE A C 1
ATOM 785 O O . ILE A 1 111 ? 23.839 2.972 -52.129 1.00 95.94 111 ILE A O 1
ATOM 789 N N . PRO A 1 112 ? 24.456 4.040 -50.221 1.00 94.81 112 PRO A N 1
ATOM 790 C CA . PRO A 1 112 ? 24.326 5.388 -50.781 1.00 94.81 112 PRO A CA 1
ATOM 791 C C . PRO A 1 112 ? 25.277 5.616 -51.960 1.00 94.81 112 PRO A C 1
ATOM 793 O O . PRO A 1 112 ? 24.853 6.000 -53.048 1.00 94.81 112 PRO A O 1
ATOM 796 N N . GLU A 1 113 ? 26.555 5.273 -51.782 1.00 93.38 113 GLU A N 1
ATOM 797 C CA . GLU A 1 113 ? 27.600 5.421 -52.798 1.00 93.38 113 GLU A CA 1
ATOM 798 C C . GLU A 1 113 ? 28.127 4.056 -53.254 1.00 93.38 113 GLU A C 1
ATOM 800 O O . GLU A 1 113 ? 29.211 3.610 -52.877 1.00 93.38 113 GLU A O 1
ATOM 805 N N . LYS A 1 114 ? 27.350 3.367 -54.097 1.00 89.50 114 LYS A N 1
ATOM 806 C CA . LYS A 1 114 ? 27.728 2.048 -54.643 1.00 89.50 114 LYS A CA 1
ATOM 807 C C . LYS A 1 114 ? 29.111 2.027 -55.326 1.00 89.50 114 LYS A C 1
ATOM 809 O O . LYS A 1 114 ? 29.831 1.060 -55.082 1.00 89.50 114 LYS A O 1
ATOM 814 N N . PRO A 1 115 ? 29.536 3.044 -56.111 1.00 85.62 115 PRO A N 1
ATOM 815 C CA . PRO A 1 115 ? 30.882 3.085 -56.693 1.00 85.62 115 PRO A CA 1
ATOM 816 C C . PRO A 1 115 ? 32.002 3.107 -55.640 1.00 85.62 115 PRO A C 1
ATOM 818 O O . PRO A 1 115 ? 32.950 2.330 -55.740 1.00 85.62 115 PRO A O 1
ATOM 821 N N . LEU A 1 116 ? 31.861 3.935 -54.598 1.00 88.88 116 LEU A N 1
ATOM 822 C CA . LEU A 1 116 ? 32.816 4.005 -53.489 1.00 88.88 116 LEU A CA 1
ATOM 823 C C . LEU A 1 116 ? 32.821 2.702 -52.678 1.00 88.88 116 LEU A C 1
ATOM 825 O O . LEU A 1 116 ? 33.879 2.211 -52.293 1.00 88.88 116 LEU A O 1
ATOM 829 N N . PHE A 1 117 ? 31.655 2.086 -52.470 1.00 91.56 117 PHE A N 1
ATOM 830 C CA . PHE A 1 117 ? 31.558 0.789 -51.804 1.00 91.56 117 PHE A CA 1
ATOM 831 C C . PHE A 1 117 ? 32.307 -0.315 -52.568 1.00 91.56 117 PHE A C 1
ATOM 833 O O . PHE A 1 117 ? 33.118 -1.014 -51.962 1.00 91.56 117 PHE A O 1
ATOM 840 N N . VAL A 1 118 ? 32.109 -0.449 -53.891 1.00 86.75 118 VAL A N 1
ATOM 841 C CA . VAL A 1 118 ? 32.838 -1.463 -54.683 1.00 86.75 118 VAL A CA 1
ATOM 842 C C . VAL A 1 118 ? 34.341 -1.181 -54.761 1.00 86.75 118 VAL A C 1
ATOM 844 O O . VAL A 1 118 ? 35.127 -2.125 -54.822 1.00 86.75 118 VAL A O 1
ATOM 847 N N . GLN A 1 119 ? 34.758 0.088 -54.692 1.00 86.00 119 GLN A N 1
ATOM 848 C CA . GLN A 1 119 ? 36.165 0.467 -54.546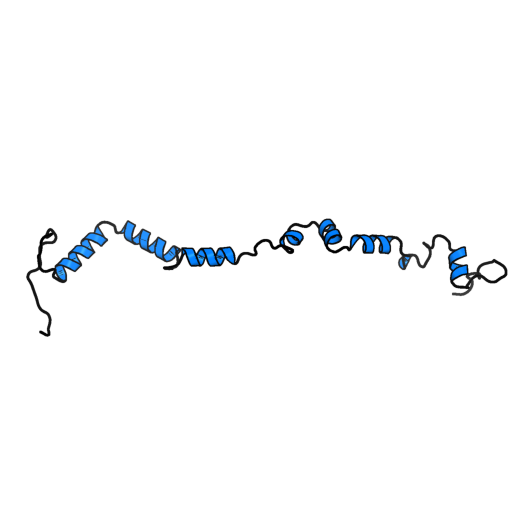 1.00 86.00 119 GLN A CA 1
ATOM 849 C C . GLN A 1 119 ? 36.732 0.026 -53.186 1.00 86.00 119 GLN A C 1
ATOM 851 O O . GLN A 1 119 ? 37.771 -0.631 -53.147 1.00 86.00 119 GLN A O 1
ATOM 856 N N . ASN A 1 120 ? 36.035 0.323 -52.085 1.00 90.38 120 ASN A N 1
ATOM 857 C CA . ASN A 1 120 ? 36.481 0.016 -50.721 1.00 90.38 120 ASN A CA 1
ATOM 858 C C . ASN A 1 120 ? 36.618 -1.491 -50.448 1.00 90.38 120 ASN A C 1
ATOM 860 O O . ASN A 1 120 ? 37.504 -1.892 -49.698 1.00 90.38 120 ASN A O 1
ATOM 864 N N . ILE A 1 121 ? 35.785 -2.335 -51.071 1.00 92.19 121 ILE A N 1
ATOM 865 C CA . ILE A 1 121 ? 35.905 -3.804 -50.979 1.00 92.19 121 ILE A CA 1
ATOM 866 C C . ILE A 1 121 ? 36.868 -4.413 -52.018 1.00 92.19 121 ILE A C 1
ATOM 868 O O . ILE A 1 121 ? 36.986 -5.633 -52.097 1.00 92.19 121 ILE A O 1
ATOM 872 N N . GLY A 1 122 ? 37.531 -3.596 -52.847 1.00 85.88 122 GLY A N 1
ATOM 873 C CA . GLY A 1 122 ? 38.470 -4.059 -53.879 1.00 85.88 122 GLY A CA 1
ATOM 874 C C . GLY A 1 122 ? 37.827 -4.726 -55.105 1.00 85.88 122 GLY A C 1
ATOM 875 O O . GLY A 1 122 ? 38.527 -5.362 -55.889 1.00 85.88 122 GLY A O 1
ATOM 876 N N . ALA A 1 123 ? 36.511 -4.583 -55.297 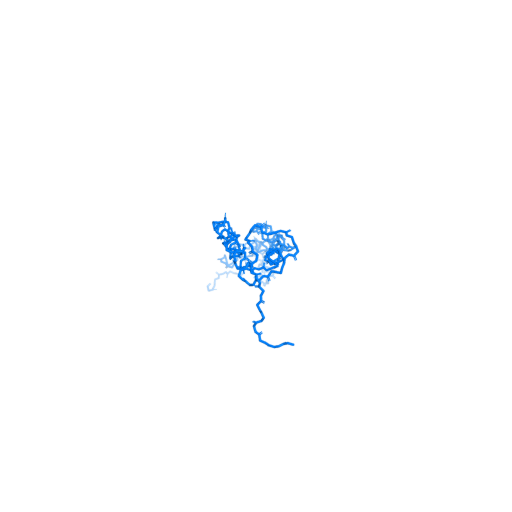1.00 84.25 123 ALA A N 1
ATOM 877 C CA . ALA A 1 123 ? 35.766 -5.143 -56.430 1.00 84.25 123 ALA A CA 1
ATOM 878 C C . ALA A 1 123 ? 35.746 -4.229 -57.676 1.00 84.25 123 ALA A C 1
ATOM 880 O O . ALA A 1 123 ? 35.177 -4.597 -58.706 1.00 84.25 123 ALA A O 1
ATOM 881 N N . LEU A 1 124 ? 36.355 -3.041 -57.604 1.00 74.69 124 LEU A N 1
ATOM 882 C CA . LEU A 1 124 ? 36.541 -2.140 -58.742 1.00 74.69 124 LEU A CA 1
ATOM 883 C C . LEU A 1 124 ? 37.911 -2.400 -59.407 1.00 74.69 124 LEU A C 1
ATOM 885 O O . LEU A 1 124 ? 38.938 -2.118 -58.788 1.00 74.69 124 LEU A O 1
ATOM 889 N N . PRO A 1 125 ? 37.974 -2.920 -60.648 1.00 66.88 125 PRO A N 1
ATOM 890 C CA . PRO A 1 125 ? 39.239 -3.103 -61.354 1.00 66.88 125 PRO A CA 1
ATOM 891 C C . PRO A 1 125 ? 39.867 -1.754 -61.732 1.00 66.88 125 PRO A C 1
ATOM 893 O O . PRO A 1 125 ? 39.176 -0.751 -61.914 1.00 66.88 125 PRO A O 1
ATOM 896 N N . ALA A 1 126 ? 41.188 -1.747 -61.938 1.00 60.16 126 ALA A N 1
ATOM 897 C CA . ALA A 1 126 ? 41.980 -0.545 -62.234 1.00 60.16 126 ALA A CA 1
ATOM 898 C C . ALA A 1 126 ? 41.554 0.233 -63.505 1.00 60.16 126 ALA A C 1
ATOM 900 O O . ALA A 1 126 ? 42.009 1.353 -63.717 1.00 60.16 126 ALA A O 1
ATOM 901 N N . SER A 1 127 ? 40.681 -0.339 -64.342 1.00 64.56 127 SER A N 1
ATOM 902 C CA . SER A 1 127 ? 40.076 0.295 -65.521 1.00 64.56 127 SER A CA 1
ATOM 903 C C . SER A 1 127 ? 38.806 1.116 -65.232 1.00 64.56 127 SER A C 1
ATOM 905 O O . SER A 1 127 ? 38.232 1.675 -66.161 1.00 64.56 127 SER A O 1
ATOM 907 N N . GLY A 1 128 ? 38.339 1.187 -63.979 1.00 59.47 128 GLY A N 1
ATOM 908 C CA . GLY A 1 128 ? 37.274 2.106 -63.544 1.00 59.47 128 GLY A CA 1
ATOM 909 C C . GLY A 1 128 ? 35.829 1.685 -63.847 1.00 59.47 128 GLY A C 1
ATOM 910 O O . GLY A 1 128 ? 34.899 2.374 -63.433 1.00 59.47 128 GLY A O 1
ATOM 911 N N . THR A 1 129 ? 35.606 0.554 -64.517 1.00 62.16 129 THR A N 1
ATOM 912 C CA . THR A 1 129 ? 34.274 -0.038 -64.715 1.00 62.16 129 THR A CA 1
ATOM 913 C C . THR A 1 129 ? 34.043 -1.166 -63.712 1.00 62.16 129 THR A C 1
ATOM 915 O O . THR A 1 129 ? 34.843 -2.094 -63.628 1.00 62.16 129 THR A O 1
ATOM 918 N N . ALA A 1 130 ? 32.955 -1.107 -62.938 1.00 61.41 130 ALA A N 1
ATOM 919 C CA . ALA A 1 130 ? 32.603 -2.172 -61.996 1.00 61.41 130 ALA A CA 1
ATOM 920 C C . ALA A 1 130 ? 32.460 -3.529 -62.713 1.00 61.41 130 ALA A C 1
ATOM 922 O O . ALA A 1 130 ? 31.988 -3.583 -63.853 1.00 61.41 130 ALA A O 1
ATOM 923 N N . VAL A 1 131 ? 32.850 -4.623 -62.047 1.00 61.62 131 VAL A N 1
ATOM 924 C CA . VAL A 1 131 ? 32.716 -5.980 -62.602 1.00 61.62 131 VAL A CA 1
ATOM 925 C C . VAL A 1 131 ? 31.246 -6.240 -62.935 1.00 61.62 131 VAL A C 1
ATOM 927 O O . VAL A 1 131 ? 30.385 -6.200 -62.058 1.00 61.62 131 VAL A O 1
ATOM 930 N N . ALA A 1 132 ? 30.956 -6.478 -64.215 1.00 56.69 132 ALA A N 1
ATOM 931 C CA . ALA A 1 132 ? 29.589 -6.655 -64.684 1.00 56.69 132 ALA A CA 1
ATOM 932 C C . ALA A 1 132 ? 28.943 -7.890 -64.038 1.00 56.69 132 ALA A C 1
ATOM 934 O O . ALA A 1 132 ? 29.480 -8.997 -64.119 1.00 56.69 132 ALA A O 1
ATOM 935 N N . ALA A 1 133 ? 27.763 -7.698 -63.446 1.00 56.06 133 ALA A N 1
ATOM 936 C CA . ALA A 1 133 ? 26.937 -8.764 -62.892 1.00 56.06 133 ALA A CA 1
ATOM 937 C C . ALA A 1 133 ? 26.356 -9.633 -64.022 1.00 56.06 133 ALA A C 1
ATOM 939 O O . ALA A 1 133 ? 25.226 -9.441 -64.463 1.00 56.06 133 ALA A O 1
ATOM 940 N N . ASN A 1 134 ? 27.159 -10.569 -64.529 1.00 48.47 134 ASN A N 1
ATOM 941 C CA . ASN A 1 134 ? 26.720 -11.579 -65.487 1.00 48.47 134 ASN A CA 1
ATOM 942 C C . ASN A 1 134 ? 27.326 -12.953 -65.166 1.00 48.47 134 ASN A C 1
ATOM 944 O O . ASN A 1 134 ? 28.096 -13.511 -65.952 1.00 48.47 134 ASN A O 1
ATOM 948 N N . ARG A 1 135 ? 26.993 -13.460 -63.972 1.00 46.97 135 ARG A N 1
ATOM 949 C CA . ARG A 1 135 ? 26.926 -14.884 -63.601 1.00 46.97 135 ARG A CA 1
ATOM 950 C C . ARG A 1 135 ? 26.388 -15.010 -62.172 1.00 46.97 135 ARG A C 1
ATOM 952 O O . ARG A 1 135 ? 26.966 -14.397 -61.280 1.00 46.97 135 ARG A O 1
ATOM 959 N N . LEU A 1 136 ? 25.395 -15.899 -62.019 1.00 46.16 136 LEU A N 1
ATOM 960 C CA . LEU A 1 136 ? 24.529 -16.130 -60.846 1.00 46.16 136 LEU A CA 1
ATOM 961 C C . LEU A 1 136 ? 23.381 -15.115 -60.730 1.00 46.16 136 LEU A C 1
ATOM 963 O O . LEU A 1 136 ? 23.663 -13.921 -60.513 1.00 46.16 136 LEU A O 1
#

Radius of gyration: 45.29 Å; chains: 1; bounding box: 69×35×122 Å

InterPro domains:
  IPR051934 Bacteriophage Tail Fiber Structural Protein [PTHR35191] (1-130)

Secondary structure (DSSP, 8-state):
--S----PPPPTT--SS----HHHHHHHHHHHHHT-HHHHHHHHHHHHHTTT-TTHHHHHHHHHHTS----TTHHHHHT--HHHHHHHTTHHHHHHHHHSSPPGGGTTTT-TTHHHHHHHTT-S-TTSSPPP----

Sequence (136 aa):
MTGTPTAPTPETAAAGIEIATAAFVAAKVAQLVGSAPETLDTLKELADALGNDPNFATTVLNKLAGKQPLDDTLTALSGKSVDGLIEYVGLRETINHAADALLKSQNGGDIPEKPLFVQNIGALPASGTAVAANRL

Organism: Salmonella typhimurium (NCBI:txid90371)

Foldseek 3Di:
DDDDDDDDDDDLVDDDPDDHDPVSVVVVVCCVCVVCVVVVVVVVVVCVVLVVDPCSVVVVVVVVVPPPPCDPVNVQVVPDDPVSVCVVVVVPVVVVVVVPDDDVVCVCVPVPDPLVVCVVVVQQDPVRDGDDPDDD